Protein AF-A0A0F9CPA5-F1 (afdb_monomer)

pLDDT: mean 78.98, std 17.67, range [36.41, 96.75]

Mean predicted aligned error: 10.66 Å

Radius of gyration: 20.37 Å; Cα contacts (8 Å, |Δi|>4): 149; chains: 1; bounding box: 56×38×56 Å

Foldseek 3Di:
DDPPPPPPPPFQFDLPDPVRHTWDWDDPDPQAIATDADPPPPDGQDPSRRCVRVVSNDPPDDPFQWDADPVGTHGDHPVVNVVVVCVVCPVAQAEDEAEPSDDVVVVVVVVVVQVVPVSYDYDYDYDDPVVVVVCCVVVVPDDD

Organism: NCBI:txid412755

Solvent-accessible surface area (backbone atoms only — not comparable to full-atom values): 9055 Å² total; per-residue (Å²): 136,80,80,80,77,75,72,78,76,76,78,45,58,36,59,92,47,96,79,49,48,73,41,36,77,45,78,74,53,100,61,34,40,38,55,47,72,42,85,84,75,82,53,78,66,50,76,71,54,50,44,47,16,52,62,72,39,38,88,86,58,88,83,68,44,55,44,79,61,98,91,41,80,41,80,46,50,68,69,56,37,54,48,53,53,52,65,69,40,64,94,46,77,39,75,48,79,38,63,59,66,56,59,68,69,57,55,52,52,51,48,55,51,27,71,76,31,91,49,39,41,79,43,78,45,68,77,68,73,62,78,63,62,65,45,51,66,72,70,60,74,71,88,127

Nearest PDB structures (foldseek):
  6rm3-assembly1_LCC  TM=5.538E-01  e=3.183E+00  Vairimorpha necatrix
  5y2v-assembly1_C  TM=2.925E-01  e=3.367E-01  Synechocystis sp. PCC 6803 substr. Kazusa
  5fwx-assembly2_C  TM=4.342E-01  e=3.632E+00  Rattus norvegicus

Structure (mmCIF, N/CA/C/O backbone):
data_AF-A0A0F9CPA5-F1
#
_entry.id   AF-A0A0F9CPA5-F1
#
loop_
_atom_site.group_PDB
_atom_site.id
_atom_site.type_symbol
_atom_site.label_atom_id
_atom_site.label_alt_id
_atom_site.label_comp_id
_atom_site.label_asym_id
_atom_site.label_entity_id
_atom_site.label_seq_id
_atom_site.pdbx_PDB_ins_code
_atom_site.Cartn_x
_atom_site.Cartn_y
_atom_site.Cartn_z
_atom_site.occupancy
_atom_site.B_iso_or_equiv
_atom_site.auth_seq_id
_atom_site.auth_comp_id
_atom_site.auth_asym_id
_atom_site.auth_atom_id
_atom_site.pdbx_PDB_model_num
ATOM 1 N N . MET A 1 1 ? 40.422 -16.829 1.154 1.00 36.62 1 MET A N 1
ATOM 2 C CA . MET A 1 1 ? 39.436 -17.048 0.077 1.00 36.62 1 MET A CA 1
ATOM 3 C C . MET A 1 1 ? 38.086 -16.663 0.637 1.00 36.62 1 MET A C 1
ATOM 5 O O . MET A 1 1 ? 37.533 -17.414 1.426 1.00 36.62 1 MET A O 1
ATOM 9 N N . VAL A 1 2 ? 37.636 -15.444 0.349 1.00 36.41 2 VAL A N 1
ATOM 10 C CA . VAL A 1 2 ? 36.297 -14.990 0.733 1.00 36.41 2 VAL A CA 1
ATOM 11 C C . VAL A 1 2 ? 35.360 -15.528 -0.338 1.00 36.41 2 VAL A C 1
ATOM 13 O O . VAL A 1 2 ? 35.580 -15.272 -1.520 1.00 36.41 2 VAL A O 1
ATOM 16 N N . ALA A 1 3 ? 34.391 -16.348 0.059 1.00 37.22 3 ALA A N 1
ATOM 17 C CA . ALA A 1 3 ? 33.319 -16.750 -0.833 1.00 37.22 3 ALA A CA 1
ATOM 18 C C . ALA A 1 3 ? 32.570 -15.476 -1.241 1.00 37.22 3 ALA A C 1
ATOM 20 O O . ALA A 1 3 ? 31.984 -14.810 -0.388 1.00 37.22 3 ALA A O 1
ATOM 21 N N . ASN A 1 4 ? 32.639 -15.118 -2.525 1.00 39.78 4 ASN A N 1
ATOM 22 C CA . ASN A 1 4 ? 31.730 -14.147 -3.118 1.00 39.78 4 ASN A CA 1
ATOM 23 C C . ASN A 1 4 ? 30.327 -14.736 -2.985 1.00 39.78 4 ASN A C 1
ATOM 25 O O . ASN A 1 4 ? 29.925 -15.576 -3.789 1.00 39.78 4 ASN A O 1
ATOM 29 N N . GLY A 1 5 ? 29.620 -14.345 -1.927 1.00 37.91 5 GLY A N 1
ATOM 30 C CA . GLY A 1 5 ? 28.190 -14.556 -1.820 1.00 37.91 5 GLY A CA 1
ATOM 31 C C . GLY A 1 5 ? 27.551 -13.803 -2.971 1.00 37.91 5 GLY A C 1
ATOM 32 O O . GLY A 1 5 ? 27.389 -12.590 -2.897 1.00 37.91 5 GLY A O 1
ATOM 33 N N . GLN A 1 6 ? 27.259 -14.515 -4.056 1.00 38.66 6 GLN A N 1
ATOM 34 C CA . GLN A 1 6 ? 26.315 -14.051 -5.054 1.00 38.66 6 GLN A CA 1
ATOM 35 C C . GLN A 1 6 ? 24.984 -13.910 -4.322 1.00 38.66 6 GLN A C 1
ATOM 37 O O . GLN A 1 6 ? 24.268 -14.886 -4.114 1.00 38.66 6 GLN A O 1
ATOM 42 N N . THR A 1 7 ? 24.690 -12.701 -3.854 1.00 38.72 7 THR A N 1
ATOM 43 C CA . THR A 1 7 ? 23.316 -12.280 -3.627 1.00 38.72 7 THR A CA 1
ATOM 44 C C . THR A 1 7 ? 22.619 -12.471 -4.959 1.00 38.72 7 THR A C 1
ATOM 46 O O . THR A 1 7 ? 22.903 -11.753 -5.914 1.00 38.72 7 THR A O 1
ATOM 49 N N . THR A 1 8 ? 21.783 -13.499 -5.056 1.00 41.56 8 THR A N 1
ATOM 50 C CA . THR A 1 8 ? 20.774 -13.584 -6.102 1.00 41.56 8 THR A CA 1
ATOM 51 C C . THR A 1 8 ? 19.941 -12.315 -5.984 1.00 41.56 8 THR A C 1
ATOM 53 O O . THR A 1 8 ? 19.119 -12.195 -5.078 1.00 41.56 8 THR A O 1
ATOM 56 N N . GLU A 1 9 ? 20.228 -11.319 -6.825 1.00 55.59 9 GLU A N 1
ATOM 57 C CA . GLU A 1 9 ? 19.372 -10.146 -6.956 1.00 55.59 9 GLU A CA 1
ATOM 58 C C . GLU A 1 9 ? 17.996 -10.672 -7.340 1.00 55.59 9 GLU A C 1
ATOM 60 O O . GLU A 1 9 ? 17.812 -11.279 -8.395 1.00 55.59 9 GLU A O 1
ATOM 65 N N . ALA A 1 10 ? 17.049 -10.556 -6.412 1.00 61.19 10 ALA A N 1
ATOM 66 C CA . ALA A 1 10 ? 15.685 -10.958 -6.669 1.00 61.19 10 ALA A CA 1
ATOM 67 C C . ALA A 1 10 ? 15.163 -10.074 -7.801 1.00 61.19 10 ALA A C 1
ATOM 69 O O . ALA A 1 10 ? 15.038 -8.860 -7.643 1.00 61.19 10 ALA A O 1
ATOM 70 N N . THR A 1 11 ? 14.891 -10.687 -8.948 1.00 72.19 11 THR A N 1
ATOM 71 C CA . THR A 1 11 ? 14.318 -10.010 -10.103 1.00 72.19 11 THR A CA 1
ATOM 72 C C . THR A 1 11 ? 12.995 -9.357 -9.703 1.00 72.19 11 THR A C 1
ATOM 74 O O . THR A 1 11 ? 12.065 -10.047 -9.272 1.00 72.19 11 THR A O 1
ATOM 77 N N . ALA A 1 12 ? 12.907 -8.030 -9.825 1.00 81.44 12 ALA A N 1
ATOM 78 C CA . ALA A 1 12 ? 11.678 -7.306 -9.532 1.00 81.44 12 ALA A CA 1
ATOM 79 C C . ALA A 1 12 ? 10.574 -7.707 -10.524 1.00 81.44 12 ALA A C 1
ATOM 81 O O . ALA A 1 12 ? 10.831 -8.013 -11.690 1.00 81.44 12 ALA A O 1
ATOM 82 N N . ARG A 1 13 ? 9.325 -7.724 -10.051 1.00 83.38 13 ARG A N 1
ATOM 83 C CA . ARG A 1 13 ? 8.155 -8.068 -10.866 1.00 83.38 13 ARG A CA 1
ATOM 84 C C . ARG A 1 13 ? 7.087 -6.991 -10.765 1.00 83.38 13 ARG A C 1
ATOM 86 O O . ARG A 1 13 ? 6.892 -6.396 -9.707 1.00 83.38 13 ARG A O 1
ATOM 93 N N . CYS A 1 14 ? 6.387 -6.753 -11.867 1.00 82.81 14 CYS A N 1
ATOM 94 C CA . CYS A 1 14 ? 5.268 -5.823 -11.934 1.00 82.81 14 CYS A CA 1
ATOM 95 C C . CYS A 1 14 ? 4.038 -6.401 -11.217 1.00 82.81 14 CYS A C 1
ATOM 97 O O . CYS A 1 14 ? 3.601 -7.501 -11.536 1.00 82.81 14 CYS A O 1
ATOM 99 N N . THR A 1 15 ? 3.441 -5.644 -10.295 1.00 83.44 15 THR A N 1
ATOM 100 C CA . THR A 1 15 ? 2.257 -6.064 -9.518 1.00 83.44 15 THR A CA 1
ATOM 101 C C . THR A 1 15 ? 0.942 -5.462 -10.024 1.00 83.44 15 THR A C 1
ATOM 103 O O . THR A 1 15 ? -0.077 -5.570 -9.360 1.00 83.44 15 THR A O 1
ATOM 106 N N . LEU A 1 16 ? 0.922 -4.815 -11.195 1.00 83.06 16 LEU A N 1
ATOM 107 C CA . LEU A 1 16 ? -0.281 -4.128 -11.704 1.00 83.06 16 LEU A CA 1
ATOM 108 C C . LEU A 1 16 ? -1.307 -5.063 -12.363 1.00 83.06 16 LEU A C 1
ATOM 110 O O . LEU A 1 16 ? -2.363 -4.601 -12.798 1.00 83.06 16 LEU A O 1
ATOM 114 N N . CYS A 1 17 ? -0.974 -6.344 -12.538 1.00 78.44 17 CYS A N 1
ATOM 115 C CA . CYS A 1 17 ? -1.884 -7.360 -13.058 1.00 78.44 17 CYS A CA 1
ATOM 116 C C . CYS A 1 17 ? -1.384 -8.782 -12.736 1.00 78.44 17 CYS A C 1
ATOM 118 O O . CYS A 1 17 ? -0.197 -8.954 -12.433 1.00 78.44 17 CYS A O 1
ATOM 120 N N . PRO A 1 18 ? -2.236 -9.811 -12.907 1.00 76.44 18 PRO A N 1
ATOM 121 C CA . PRO A 1 18 ? -1.882 -11.203 -12.620 1.00 76.44 18 PRO A CA 1
ATOM 122 C C . PRO A 1 18 ? -0.761 -11.803 -13.484 1.00 76.44 18 PRO A C 1
ATOM 124 O O . PRO A 1 18 ? -0.296 -12.895 -13.179 1.00 76.44 18 PRO A O 1
ATOM 127 N N . ALA A 1 19 ? -0.314 -11.128 -14.552 1.00 79.50 19 ALA A N 1
ATOM 128 C CA . ALA A 1 19 ? 0.773 -11.619 -15.407 1.00 79.50 19 ALA A CA 1
ATOM 129 C C . ALA A 1 19 ? 2.151 -11.576 -14.720 1.00 79.50 19 ALA A C 1
ATOM 131 O O . ALA A 1 19 ? 3.045 -12.333 -15.086 1.00 79.50 19 ALA A O 1
ATOM 132 N N . VAL A 1 20 ? 2.324 -10.711 -13.711 1.00 80.25 20 VAL A N 1
ATOM 133 C CA . VAL A 1 20 ? 3.540 -10.624 -12.879 1.00 80.25 20 VAL A CA 1
ATOM 134 C C . VAL A 1 20 ? 4.849 -10.495 -13.683 1.00 80.25 20 VAL A C 1
ATOM 136 O O . VAL A 1 20 ? 5.876 -11.069 -13.312 1.00 80.25 20 VAL A O 1
ATOM 139 N N . CYS A 1 21 ? 4.807 -9.752 -14.796 1.00 80.81 21 CYS A N 1
ATOM 140 C CA . CYS A 1 21 ? 5.922 -9.604 -15.735 1.00 80.81 21 CYS A CA 1
ATOM 141 C C . CYS A 1 21 ? 7.210 -9.136 -15.042 1.00 80.81 2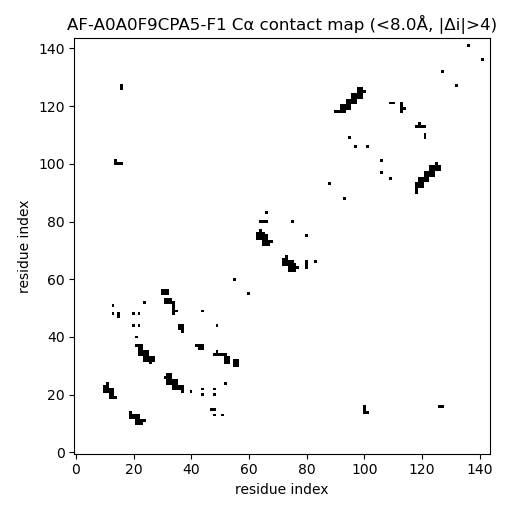1 CYS A C 1
ATOM 143 O O . CYS A 1 21 ? 7.170 -8.356 -14.084 1.00 80.81 21 CYS A O 1
ATOM 145 N N . GLU A 1 22 ? 8.350 -9.575 -15.568 1.00 84.44 22 GLU A N 1
ATOM 146 C CA . GLU A 1 22 ? 9.664 -9.109 -15.134 1.00 84.44 22 GLU A CA 1
ATOM 147 C C . GLU A 1 22 ? 9.816 -7.595 -15.335 1.00 84.44 22 GLU A C 1
ATOM 149 O O . GLU A 1 22 ? 9.331 -7.024 -16.314 1.00 84.44 22 GLU A O 1
ATOM 154 N N . LEU A 1 23 ? 10.477 -6.941 -14.381 1.00 82.56 23 LEU A N 1
ATOM 155 C CA . LEU A 1 23 ? 10.687 -5.503 -14.370 1.00 82.56 23 LEU A CA 1
ATOM 156 C C . LEU A 1 23 ? 12.142 -5.202 -14.006 1.00 82.56 23 LEU A C 1
ATOM 158 O O . LEU A 1 23 ? 12.614 -5.602 -12.942 1.00 82.56 23 LEU A O 1
ATOM 162 N N . ALA A 1 24 ? 12.828 -4.434 -14.848 1.00 85.25 24 ALA A N 1
ATOM 163 C CA . ALA A 1 24 ? 14.087 -3.801 -14.482 1.00 85.25 24 ALA A CA 1
ATOM 164 C C . ALA A 1 24 ? 13.803 -2.362 -14.032 1.00 85.25 24 ALA A C 1
ATOM 166 O O . ALA A 1 24 ? 13.155 -1.596 -14.746 1.00 85.25 24 ALA A O 1
ATOM 167 N N . LEU A 1 25 ? 14.252 -1.999 -12.830 1.00 83.88 25 LEU A N 1
ATOM 168 C CA . LEU A 1 25 ? 14.112 -0.651 -12.284 1.00 83.88 25 LEU A CA 1
ATOM 169 C C . LEU A 1 25 ? 15.485 -0.049 -12.028 1.00 83.88 25 LEU A C 1
ATOM 171 O O . LEU A 1 25 ? 16.272 -0.594 -11.258 1.00 83.88 25 LEU A O 1
ATOM 175 N N . THR A 1 26 ? 15.716 1.127 -12.599 1.00 87.06 26 THR A N 1
ATOM 176 C CA . THR A 1 26 ? 16.947 1.890 -12.400 1.00 87.06 26 THR A CA 1
ATOM 177 C C . THR A 1 26 ? 16.624 3.190 -11.680 1.00 87.06 26 THR A C 1
ATOM 179 O O . THR A 1 26 ? 15.712 3.927 -12.069 1.00 87.06 26 THR A O 1
ATOM 182 N N . ALA A 1 27 ? 17.374 3.486 -10.619 1.00 88.00 27 ALA A N 1
ATOM 183 C CA . ALA A 1 27 ? 17.259 4.754 -9.912 1.00 88.00 27 ALA A CA 1
ATOM 184 C C . ALA A 1 27 ? 17.681 5.915 -10.832 1.00 88.00 27 ALA A C 1
ATOM 186 O O . ALA A 1 27 ? 18.763 5.902 -11.419 1.00 88.00 27 ALA A O 1
ATOM 187 N N . ALA A 1 28 ? 16.829 6.932 -10.935 1.00 85.38 28 ALA A N 1
ATOM 188 C CA . ALA A 1 28 ? 17.054 8.152 -11.715 1.00 85.38 28 ALA A CA 1
ATOM 189 C C . ALA A 1 28 ? 17.188 9.408 -10.827 1.00 85.38 28 ALA A C 1
ATOM 191 O O . ALA A 1 28 ? 17.359 10.518 -11.329 1.00 85.38 28 ALA A O 1
ATOM 192 N N . GLY A 1 29 ? 17.102 9.242 -9.505 1.00 83.75 29 GLY A N 1
ATOM 193 C CA . GLY A 1 29 ? 17.202 10.295 -8.498 1.00 83.75 29 GLY A CA 1
ATOM 194 C C . GLY A 1 29 ? 16.838 9.764 -7.105 1.00 83.75 29 GLY A C 1
ATOM 195 O O . GLY A 1 29 ? 16.585 8.568 -6.975 1.00 83.75 29 GLY A O 1
ATOM 196 N N . PRO A 1 30 ? 16.787 10.627 -6.072 1.00 78.19 30 PRO A N 1
ATOM 197 C CA . PRO A 1 30 ? 16.481 10.213 -4.698 1.00 78.19 30 PRO A CA 1
ATOM 198 C C . PRO A 1 30 ? 15.143 9.475 -4.551 1.00 78.19 30 PRO A C 1
ATOM 200 O O . PRO A 1 30 ? 15.063 8.523 -3.786 1.00 78.19 30 PRO A O 1
ATOM 203 N N . ASP A 1 31 ? 14.140 9.869 -5.341 1.00 79.75 31 ASP A N 1
ATOM 204 C CA . ASP A 1 31 ? 12.787 9.293 -5.330 1.00 79.75 31 ASP A CA 1
ATOM 205 C C . ASP A 1 31 ? 12.254 9.016 -6.745 1.00 79.75 31 ASP A C 1
ATOM 207 O O . ASP A 1 31 ? 11.052 8.877 -6.954 1.00 79.75 31 ASP A O 1
ATOM 211 N N . LEU A 1 32 ? 13.138 8.968 -7.745 1.00 82.38 32 LEU A N 1
ATOM 212 C CA . LEU A 1 32 ? 12.759 8.769 -9.142 1.00 82.38 32 LEU A CA 1
ATOM 213 C C . LEU A 1 32 ? 13.259 7.420 -9.634 1.00 82.38 32 LEU A C 1
ATOM 215 O O . LEU A 1 32 ? 14.432 7.085 -9.469 1.00 82.38 32 LEU A O 1
ATOM 219 N N . TRP A 1 33 ? 12.372 6.689 -10.297 1.00 86.75 33 TRP A N 1
ATOM 220 C CA . TRP A 1 33 ? 12.645 5.366 -10.836 1.00 86.75 33 TRP A CA 1
ATOM 221 C C . TRP A 1 33 ? 12.294 5.332 -12.314 1.00 86.75 33 TRP A C 1
ATOM 223 O O . TRP A 1 33 ? 11.278 5.878 -12.741 1.00 86.75 33 TRP A O 1
ATOM 233 N N . ARG A 1 34 ? 13.136 4.669 -13.101 1.00 85.69 34 ARG A N 1
ATOM 234 C CA . ARG A 1 34 ? 12.883 4.405 -14.512 1.00 85.69 34 ARG A CA 1
ATOM 235 C C . ARG A 1 34 ? 12.710 2.910 -14.710 1.00 85.69 34 ARG A C 1
ATOM 237 O O . ARG A 1 34 ? 13.524 2.132 -14.224 1.00 85.69 34 ARG A O 1
ATOM 244 N N . CYS A 1 35 ? 11.668 2.529 -15.440 1.00 86.50 35 CYS A N 1
ATOM 245 C CA . CYS A 1 35 ? 11.542 1.167 -15.938 1.00 86.50 35 CYS A CA 1
ATOM 246 C C . CYS A 1 35 ? 12.448 0.974 -17.150 1.00 86.50 35 CYS A C 1
ATOM 248 O O . CYS A 1 35 ? 12.449 1.791 -18.072 1.00 86.50 35 CYS A O 1
ATOM 250 N N . GLU A 1 36 ? 13.197 -0.114 -17.146 1.00 81.62 36 GLU A N 1
ATOM 251 C CA . GLU A 1 36 ? 13.972 -0.586 -18.282 1.00 81.62 36 GLU A CA 1
ATOM 252 C C . GLU A 1 36 ? 13.337 -1.863 -18.826 1.00 81.62 36 GLU A C 1
ATOM 254 O O . GLU A 1 36 ? 12.627 -2.587 -18.121 1.00 81.62 36 GLU A O 1
ATOM 259 N N . PHE A 1 37 ? 13.548 -2.107 -20.115 1.00 75.12 37 PHE A N 1
ATOM 260 C CA . PHE A 1 37 ? 13.076 -3.329 -20.746 1.00 75.12 37 PHE A CA 1
ATOM 261 C C . PHE A 1 37 ? 13.888 -4.510 -20.202 1.00 75.12 37 PHE A C 1
ATOM 263 O O . PHE A 1 37 ? 15.117 -4.434 -20.213 1.00 75.12 37 PHE A O 1
ATOM 270 N N . PRO A 1 38 ? 13.241 -5.585 -19.726 1.00 70.88 38 PRO A N 1
ATOM 271 C CA . PRO A 1 38 ? 13.968 -6.752 -19.251 1.00 70.88 38 PRO A CA 1
ATOM 272 C C . PRO A 1 38 ? 14.694 -7.438 -20.418 1.00 70.88 38 PRO A C 1
ATOM 274 O O . PRO A 1 38 ? 14.093 -7.760 -21.442 1.00 70.88 38 PRO A O 1
ATOM 277 N N . GLU A 1 39 ? 16.002 -7.659 -20.272 1.00 66.19 39 GLU A N 1
ATOM 278 C CA . GLU A 1 39 ? 16.856 -8.232 -21.330 1.00 66.19 39 GLU A CA 1
ATOM 279 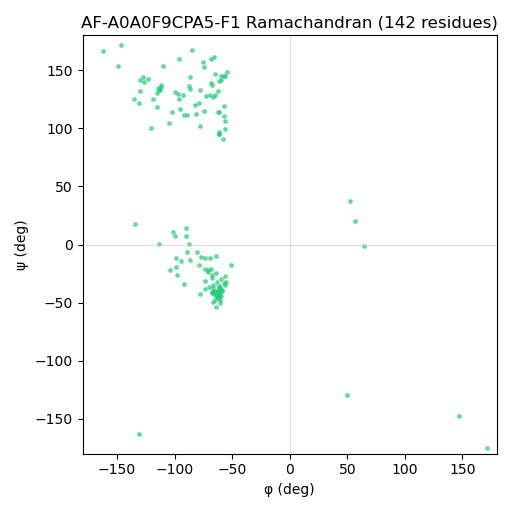C C . GLU A 1 39 ? 16.724 -9.762 -21.451 1.00 66.19 39 GLU A C 1
ATOM 281 O O . GLU A 1 39 ? 17.102 -10.361 -22.457 1.00 66.19 39 GLU A O 1
ATOM 286 N N . THR A 1 40 ? 16.192 -10.407 -20.417 1.00 60.00 40 THR A N 1
ATOM 287 C CA . THR A 1 40 ? 16.292 -11.850 -20.144 1.00 60.00 40 THR A CA 1
ATOM 288 C C . THR A 1 40 ? 15.077 -12.658 -20.591 1.00 60.00 40 THR A C 1
ATOM 290 O O . THR A 1 40 ? 15.219 -13.844 -20.883 1.00 60.00 40 THR A O 1
ATOM 293 N N . ALA A 1 41 ? 13.895 -12.042 -20.673 1.00 59.88 41 ALA A N 1
ATOM 294 C CA . ALA A 1 41 ? 12.646 -12.750 -20.966 1.00 59.88 41 ALA A CA 1
ATOM 295 C C . ALA A 1 41 ? 12.202 -12.658 -22.436 1.00 59.88 41 ALA A C 1
ATOM 297 O O . ALA A 1 41 ? 11.282 -13.364 -22.835 1.00 59.88 41 ALA A O 1
ATOM 298 N N . GLY A 1 42 ? 12.814 -11.788 -23.249 1.00 56.03 42 GLY A N 1
ATOM 299 C CA . GLY A 1 42 ? 12.389 -11.547 -24.638 1.00 56.03 42 GLY A CA 1
ATOM 300 C C . GLY A 1 42 ? 10.991 -10.924 -24.781 1.00 56.03 42 GLY A C 1
ATOM 301 O O . GLY A 1 42 ? 10.563 -10.635 -25.896 1.00 56.03 42 GLY A O 1
ATOM 302 N N . GLU A 1 43 ? 10.295 -10.687 -23.670 1.00 63.41 43 GLU A N 1
ATOM 303 C CA . GLU A 1 43 ? 8.999 -10.027 -23.620 1.00 63.41 43 GLU A CA 1
ATOM 304 C C . GLU A 1 43 ? 9.187 -8.542 -23.299 1.00 63.41 43 GLU A C 1
ATOM 306 O O . GLU A 1 43 ? 9.901 -8.160 -22.370 1.00 63.41 43 GLU A O 1
ATOM 311 N N . GLY A 1 44 ? 8.565 -7.686 -24.109 1.00 67.75 44 GLY A N 1
ATOM 312 C CA . GLY A 1 44 ? 8.560 -6.248 -23.876 1.00 67.75 44 GLY A CA 1
ATOM 313 C C . GLY A 1 44 ? 7.746 -5.876 -22.636 1.00 67.75 44 GLY A C 1
ATOM 314 O O . GLY A 1 44 ? 6.865 -6.606 -22.186 1.00 67.75 44 GLY A O 1
ATOM 315 N N . LEU A 1 45 ? 8.007 -4.689 -22.098 1.00 77.69 45 LEU A N 1
ATOM 316 C CA . LEU A 1 45 ? 7.227 -4.149 -20.995 1.00 77.69 45 LEU A CA 1
ATOM 317 C C . LEU A 1 45 ? 5.907 -3.575 -21.531 1.00 77.69 45 LEU A C 1
ATOM 319 O O . LEU A 1 45 ? 5.915 -2.683 -22.381 1.00 77.69 45 LEU A O 1
ATOM 323 N N . CYS A 1 46 ? 4.766 -4.070 -21.044 1.00 83.88 46 CYS A N 1
ATOM 324 C CA . CYS A 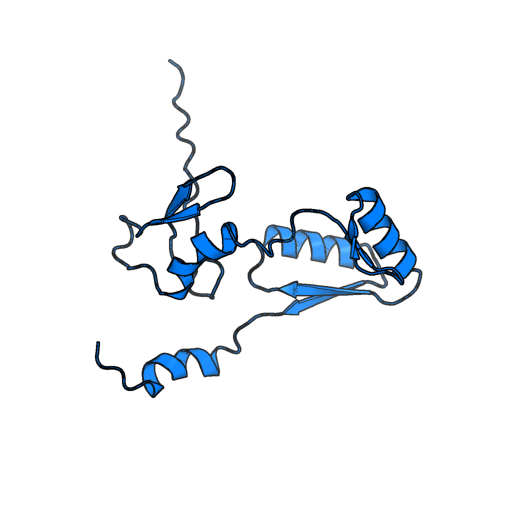1 46 ? 3.466 -3.527 -21.441 1.00 83.88 46 CYS A CA 1
ATOM 325 C C . CYS A 1 46 ? 3.295 -2.075 -20.939 1.00 83.88 46 CYS A C 1
ATOM 327 O O . CYS A 1 46 ? 3.962 -1.678 -19.977 1.00 83.88 46 CYS A O 1
ATOM 329 N N . PRO A 1 47 ? 2.365 -1.278 -21.503 1.00 85.38 47 PRO A N 1
ATOM 330 C CA . PRO A 1 47 ? 2.178 0.117 -21.090 1.00 85.38 47 PRO A CA 1
ATOM 331 C C . PRO A 1 47 ? 1.921 0.306 -19.586 1.00 85.38 47 PRO A C 1
ATOM 333 O O . PRO A 1 47 ? 2.370 1.290 -19.006 1.00 85.38 47 PRO A O 1
ATOM 336 N N . ARG A 1 48 ? 1.253 -0.657 -18.927 1.00 86.19 48 ARG A N 1
ATOM 337 C CA . ARG A 1 48 ? 1.057 -0.632 -17.465 1.00 86.19 48 ARG A CA 1
ATOM 338 C C . ARG A 1 48 ? 2.377 -0.803 -16.727 1.00 86.19 48 ARG A C 1
ATOM 340 O O . ARG A 1 48 ? 2.689 -0.011 -15.848 1.00 86.19 48 ARG A O 1
ATOM 347 N N . GLY A 1 49 ? 3.155 -1.816 -17.104 1.00 86.81 49 GLY A N 1
ATOM 348 C CA . GLY A 1 49 ? 4.468 -2.061 -16.517 1.00 86.81 49 GLY A CA 1
ATOM 349 C C . GLY A 1 49 ? 5.410 -0.870 -16.698 1.00 86.81 49 GLY A C 1
ATOM 350 O O . GLY A 1 49 ? 6.092 -0.494 -15.752 1.00 86.81 49 GLY A O 1
ATOM 351 N N . ALA A 1 50 ? 5.381 -0.218 -17.865 1.00 86.06 50 ALA A N 1
ATOM 352 C CA . ALA A 1 50 ? 6.209 0.952 -18.159 1.00 86.06 50 ALA A CA 1
ATOM 353 C C . ALA A 1 50 ? 5.893 2.153 -17.255 1.00 86.06 50 ALA A C 1
ATOM 355 O O . ALA A 1 50 ? 6.799 2.901 -16.887 1.00 86.06 50 ALA A O 1
ATOM 356 N N . ALA A 1 51 ? 4.634 2.295 -16.833 1.00 87.94 51 ALA A N 1
ATOM 357 C CA . ALA A 1 51 ? 4.207 3.342 -15.911 1.00 87.94 51 ALA A CA 1
ATOM 358 C C . ALA A 1 51 ? 4.663 3.109 -14.455 1.00 87.94 51 ALA A C 1
ATOM 360 O O . ALA A 1 51 ? 4.566 4.02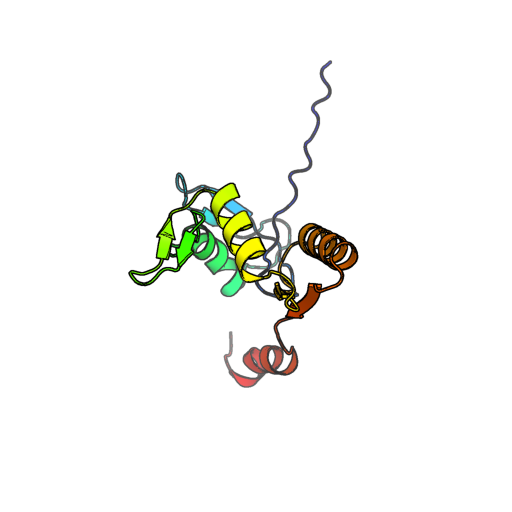3 -13.638 1.00 87.94 51 ALA A O 1
ATOM 361 N N . MET A 1 52 ? 5.181 1.925 -14.098 1.00 87.31 52 MET A N 1
ATOM 362 C CA . MET A 1 52 ? 5.565 1.616 -12.713 1.00 87.31 52 MET A CA 1
ATOM 363 C C . MET A 1 52 ? 6.627 2.583 -12.169 1.00 87.31 52 MET A C 1
ATOM 365 O O . MET A 1 52 ? 6.540 3.012 -11.021 1.00 87.31 52 MET A O 1
ATOM 369 N N . GLY A 1 53 ? 7.601 2.977 -12.993 1.00 84.50 53 GLY A N 1
ATOM 370 C CA . GLY A 1 53 ? 8.635 3.937 -12.594 1.00 84.50 53 GLY A CA 1
ATOM 371 C C . GLY A 1 53 ? 8.043 5.295 -12.206 1.00 84.50 53 GLY A C 1
ATOM 372 O O . GLY A 1 53 ? 8.414 5.869 -11.181 1.00 84.50 53 GLY A O 1
ATOM 373 N N . GLU A 1 54 ? 7.052 5.763 -12.970 1.00 85.75 54 GLU A N 1
ATOM 374 C CA . GLU A 1 54 ? 6.331 7.006 -12.687 1.00 85.75 54 GLU A CA 1
ATOM 375 C C . GLU A 1 54 ? 5.478 6.893 -11.421 1.00 85.75 54 GLU A C 1
ATOM 377 O O . GLU A 1 54 ? 5.489 7.808 -10.600 1.00 85.75 54 GLU A O 1
ATOM 382 N N . LEU A 1 55 ? 4.790 5.764 -11.214 1.00 88.50 55 LEU A N 1
ATOM 383 C CA . LEU A 1 55 ? 3.996 5.516 -10.005 1.00 88.50 55 LEU A CA 1
ATOM 384 C C . LEU A 1 55 ? 4.868 5.507 -8.741 1.00 88.50 55 LEU A C 1
ATOM 386 O O . LEU A 1 55 ? 4.493 6.093 -7.723 1.00 88.50 55 LEU A O 1
ATOM 390 N N . LEU A 1 56 ? 6.057 4.902 -8.812 1.00 86.19 56 LEU A N 1
ATOM 391 C CA . LEU A 1 56 ? 7.027 4.883 -7.713 1.00 86.19 56 LEU A CA 1
ATOM 392 C C . LEU A 1 56 ? 7.616 6.268 -7.414 1.00 86.19 56 LEU A C 1
ATOM 394 O O . LEU A 1 56 ? 8.000 6.524 -6.274 1.00 86.19 56 LEU A O 1
ATOM 398 N N . GLY A 1 57 ? 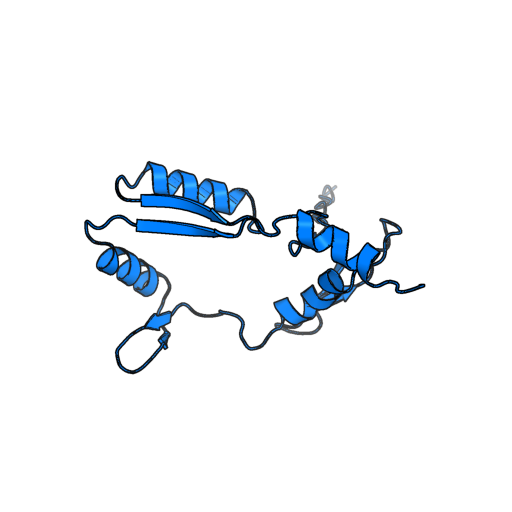7.666 7.166 -8.396 1.00 85.62 57 GLY A N 1
ATOM 399 C CA . GLY A 1 57 ? 8.102 8.556 -8.222 1.00 85.62 57 GLY A CA 1
ATOM 400 C C . GLY A 1 57 ? 6.967 9.574 -8.099 1.00 85.62 57 GLY A C 1
ATOM 401 O O . GLY A 1 57 ? 7.226 10.777 -8.117 1.00 85.62 57 GLY A O 1
ATOM 402 N N . HIS A 1 58 ? 5.710 9.130 -8.015 1.00 89.31 58 HIS A N 1
ATOM 403 C CA . HIS A 1 58 ? 4.572 10.034 -8.119 1.00 89.31 58 HIS A CA 1
ATOM 404 C C . HIS A 1 58 ? 4.479 10.981 -6.914 1.00 89.31 58 HIS A C 1
ATOM 406 O O . HIS A 1 58 ? 4.635 10.576 -5.762 1.00 89.31 58 HIS A O 1
ATOM 412 N N . ARG A 1 59 ? 4.155 12.254 -7.169 1.00 89.19 59 ARG A N 1
ATOM 413 C CA . ARG A 1 59 ? 4.070 13.291 -6.122 1.00 89.19 59 ARG A CA 1
ATOM 414 C C . ARG A 1 59 ? 2.977 13.041 -5.077 1.00 89.19 59 ARG A C 1
ATOM 416 O O . ARG A 1 59 ? 3.093 13.523 -3.959 1.00 89.19 59 ARG A O 1
ATOM 423 N N . ASP A 1 60 ? 1.947 12.277 -5.439 1.00 89.81 60 ASP A N 1
ATOM 424 C CA . ASP A 1 60 ? 0.820 11.957 -4.549 1.00 89.81 60 ASP A CA 1
ATOM 425 C C . ASP A 1 60 ? 1.059 10.668 -3.737 1.00 89.81 60 ASP A C 1
ATOM 427 O O . ASP A 1 60 ? 0.125 10.101 -3.169 1.00 89.81 60 ASP A O 1
ATOM 431 N N . ARG A 1 61 ? 2.303 10.166 -3.680 1.00 88.88 61 ARG A N 1
ATOM 432 C CA . ARG A 1 61 ? 2.651 9.024 -2.827 1.00 88.88 61 ARG A CA 1
ATOM 433 C C . ARG A 1 61 ? 2.414 9.350 -1.354 1.00 88.88 61 ARG A C 1
ATOM 435 O O . ARG A 1 61 ? 2.745 10.425 -0.859 1.00 88.88 61 ARG A O 1
ATOM 442 N N . ILE A 1 62 ? 1.900 8.363 -0.627 1.00 91.00 62 ILE A N 1
ATOM 443 C CA . ILE A 1 62 ? 1.757 8.431 0.826 1.00 91.00 62 ILE A CA 1
ATOM 444 C C . ILE A 1 62 ? 3.135 8.163 1.441 1.00 91.00 62 ILE A C 1
ATOM 446 O O . ILE A 1 62 ? 3.592 7.022 1.474 1.00 91.00 62 ILE A O 1
ATOM 450 N N . LEU A 1 63 ? 3.812 9.224 1.886 1.00 90.25 63 LEU A N 1
ATOM 451 C CA . LEU A 1 63 ? 5.167 9.155 2.456 1.00 90.25 63 LEU A CA 1
ATOM 452 C C . LEU A 1 63 ? 5.191 9.279 3.982 1.00 90.25 63 LEU A C 1
ATOM 454 O O . LEU A 1 63 ? 6.149 8.853 4.623 1.00 90.25 63 LEU A O 1
ATOM 458 N N . THR A 1 64 ? 4.151 9.866 4.572 1.00 92.69 64 THR A N 1
ATOM 459 C CA . THR A 1 64 ? 4.062 10.104 6.013 1.00 92.69 64 THR A CA 1
ATOM 460 C C . THR A 1 64 ? 2.730 9.600 6.563 1.00 92.69 64 THR A C 1
ATOM 462 O O . THR A 1 64 ? 1.696 9.733 5.901 1.00 92.69 64 THR A O 1
ATOM 465 N N . PRO A 1 65 ? 2.718 9.014 7.775 1.00 96.12 65 PRO A N 1
ATOM 466 C CA . PRO A 1 65 ? 1.475 8.725 8.471 1.00 96.12 65 PRO A CA 1
ATOM 467 C C . PRO A 1 65 ? 0.700 10.018 8.719 1.00 96.12 65 PRO A C 1
ATOM 469 O O . PRO A 1 65 ? 1.277 11.077 8.980 1.00 96.12 65 PRO A O 1
ATOM 472 N N . ALA A 1 66 ? -0.623 9.931 8.662 1.00 95.19 66 ALA A N 1
ATOM 473 C CA . ALA A 1 66 ? -1.478 11.082 8.882 1.00 95.19 66 ALA A CA 1
ATOM 474 C C . ALA A 1 66 ? -2.815 10.669 9.504 1.00 95.19 66 ALA A C 1
ATOM 476 O O . ALA A 1 66 ? -3.285 9.544 9.330 1.00 95.19 66 ALA A O 1
ATOM 477 N N . ARG A 1 67 ? -3.437 11.595 10.232 1.00 94.19 67 ARG A N 1
ATOM 478 C CA . ARG A 1 67 ? -4.739 11.439 10.882 1.00 94.19 67 ARG A CA 1
ATOM 479 C C . ARG A 1 67 ? -5.677 12.535 10.393 1.00 94.19 67 ARG A C 1
ATOM 481 O O . ARG A 1 67 ? -5.264 13.674 10.230 1.00 94.19 67 ARG A O 1
ATOM 488 N N . ARG A 1 68 ? -6.954 12.208 10.199 1.00 93.44 68 ARG A N 1
ATOM 489 C CA . ARG A 1 68 ? -7.976 13.201 9.854 1.00 93.44 68 ARG A CA 1
ATOM 490 C C . ARG A 1 68 ? -8.599 13.837 11.100 1.00 93.44 68 ARG A C 1
ATOM 492 O O . ARG A 1 68 ? -8.957 13.119 12.036 1.00 93.44 68 ARG A O 1
ATOM 499 N N . ASP A 1 69 ? -8.776 15.152 11.069 1.00 91.75 69 ASP A N 1
ATOM 500 C CA . ASP A 1 69 ? -9.559 15.940 12.025 1.00 91.75 69 ASP A CA 1
ATOM 501 C C . ASP A 1 69 ? -10.535 16.892 11.300 1.00 91.75 69 ASP A C 1
ATOM 503 O O . ASP A 1 69 ? -10.858 16.683 10.128 1.00 91.75 69 ASP A O 1
ATOM 507 N N . SER A 1 70 ? -11.062 17.899 12.006 1.00 94.19 70 SER A N 1
ATOM 508 C CA . SER A 1 70 ? -11.996 18.886 11.450 1.00 94.19 70 SER A CA 1
ATOM 509 C C . SER A 1 70 ? -11.375 19.836 10.425 1.00 94.19 70 SER A C 1
ATOM 511 O O . SER A 1 70 ? -12.111 20.429 9.641 1.00 94.19 70 SER A O 1
ATOM 513 N N . GLU A 1 71 ? -10.053 20.003 10.433 1.00 94.31 71 GLU A N 1
ATOM 514 C CA . GLU A 1 71 ? -9.328 20.926 9.553 1.00 94.31 71 GLU A CA 1
ATOM 515 C C . GLU A 1 71 ? -8.721 20.211 8.342 1.00 94.31 71 GLU A C 1
ATOM 517 O O . GLU A 1 71 ? -8.440 20.842 7.324 1.00 94.31 71 GLU A O 1
ATOM 522 N N . GLY A 1 72 ? -8.558 18.887 8.408 1.00 94.19 72 GLY A N 1
ATOM 523 C CA . GLY A 1 72 ? -8.110 18.089 7.275 1.00 94.19 72 GLY A CA 1
ATOM 524 C C . GLY A 1 72 ? -7.268 16.892 7.682 1.00 94.19 72 GLY A C 1
ATOM 525 O O . GLY A 1 72 ? -7.513 16.253 8.701 1.00 94.19 72 GLY A O 1
ATOM 526 N N . LEU A 1 73 ? -6.313 16.531 6.823 1.00 94.19 73 LEU A N 1
ATOM 527 C CA . LEU A 1 73 ? -5.359 15.458 7.078 1.00 94.19 73 LEU A CA 1
ATOM 528 C C . LEU A 1 73 ? -4.108 16.056 7.739 1.00 94.19 73 LEU A C 1
ATOM 530 O O . LEU A 1 73 ? -3.366 16.790 7.093 1.00 94.19 73 LEU A O 1
ATOM 534 N N . GLN A 1 74 ? -3.881 15.738 9.009 1.00 95.00 74 GLN A N 1
ATOM 535 C CA . GLN A 1 74 ? -2.739 16.208 9.787 1.00 95.00 74 GLN A CA 1
ATOM 536 C C . GLN A 1 74 ? -1.647 15.134 9.846 1.00 95.00 74 GLN A C 1
ATOM 538 O O . GLN A 1 74 ? -1.955 13.982 10.174 1.00 95.00 74 GLN A O 1
ATOM 543 N N . PRO A 1 75 ? -0.374 15.467 9.572 1.00 95.50 75 PRO A N 1
ATOM 544 C CA . PRO A 1 75 ? 0.737 14.538 9.754 1.00 95.50 75 PRO A CA 1
ATOM 545 C C . PRO A 1 75 ? 0.821 14.011 11.192 1.00 95.50 75 PRO A C 1
ATOM 547 O O . PRO A 1 75 ? 0.549 14.729 12.155 1.00 95.50 75 PRO A O 1
ATOM 550 N N . THR A 1 76 ? 1.230 12.757 11.351 1.00 96.44 76 THR A N 1
ATOM 551 C CA . THR A 1 76 ? 1.480 12.137 12.657 1.00 96.44 76 THR A CA 1
ATOM 552 C C . THR A 1 76 ? 2.628 11.132 12.552 1.00 96.44 76 THR A C 1
ATOM 554 O O . THR A 1 76 ? 3.126 10.852 11.461 1.00 96.44 76 THR A O 1
ATOM 557 N N . ASP A 1 77 ? 3.087 10.601 13.680 1.00 96.75 77 ASP A N 1
ATOM 558 C CA . ASP A 1 77 ? 4.031 9.489 13.682 1.00 96.75 77 ASP A CA 1
ATOM 559 C C . ASP A 1 77 ? 3.289 8.145 13.573 1.00 96.75 77 ASP A C 1
ATOM 561 O O . ASP A 1 77 ? 2.067 8.051 13.706 1.00 96.75 77 ASP A O 1
ATOM 565 N N . MET A 1 78 ? 4.030 7.069 13.304 1.00 95.56 78 MET A N 1
ATOM 566 C CA . MET A 1 78 ? 3.421 5.745 13.136 1.00 95.56 78 MET A CA 1
ATOM 567 C C . MET A 1 78 ? 2.683 5.291 14.407 1.00 95.56 78 MET A C 1
ATOM 569 O O . MET A 1 78 ? 1.600 4.716 14.331 1.00 95.56 78 MET A O 1
ATOM 573 N N . ALA A 1 79 ? 3.240 5.587 15.586 1.00 95.88 79 ALA A N 1
ATOM 574 C CA . ALA A 1 79 ? 2.631 5.230 16.863 1.00 95.88 79 ALA A CA 1
ATOM 575 C C . ALA A 1 79 ? 1.289 5.950 17.085 1.00 95.88 79 ALA A C 1
ATOM 577 O O . ALA A 1 79 ? 0.319 5.328 17.525 1.00 95.88 79 ALA A O 1
ATOM 578 N N . GLY A 1 80 ? 1.219 7.240 16.753 1.00 95.69 80 GLY A N 1
ATOM 579 C CA . GLY A 1 80 ? 0.016 8.058 16.807 1.00 95.69 80 GLY A CA 1
ATOM 580 C C . GLY A 1 80 ? -1.044 7.603 15.811 1.00 95.69 80 GLY A C 1
ATOM 581 O O . GLY A 1 80 ? -2.211 7.484 16.190 1.00 95.69 80 GLY A O 1
ATOM 582 N N . ALA A 1 81 ? -0.651 7.264 14.578 1.00 94.81 81 ALA A N 1
ATOM 583 C CA . ALA A 1 81 ? -1.557 6.693 13.579 1.00 94.81 81 ALA A CA 1
ATOM 584 C C . ALA A 1 81 ? -2.169 5.365 14.058 1.00 94.81 81 ALA A C 1
ATOM 586 O O . ALA A 1 81 ? -3.392 5.217 14.063 1.00 94.81 81 ALA A O 1
ATOM 587 N N . CYS A 1 82 ? -1.341 4.429 14.537 1.00 92.25 82 CYS A N 1
ATOM 588 C CA . CYS A 1 82 ? -1.811 3.150 15.071 1.00 92.25 82 CYS A CA 1
ATOM 589 C C . CYS A 1 82 ? -2.757 3.338 16.262 1.00 92.25 82 CYS A C 1
ATOM 591 O O . CYS A 1 82 ? -3.810 2.706 16.317 1.00 92.25 82 CYS A O 1
ATOM 593 N N . ARG A 1 83 ? -2.426 4.237 17.198 1.00 93.62 83 ARG A N 1
ATOM 594 C CA . ARG A 1 83 ? -3.298 4.533 18.342 1.00 93.62 83 ARG A CA 1
ATOM 595 C C . ARG A 1 83 ? -4.642 5.097 17.896 1.00 93.62 83 ARG A C 1
ATOM 597 O O . ARG A 1 83 ? -5.667 4.631 18.369 1.00 93.62 83 ARG A O 1
ATOM 604 N N . ALA A 1 84 ? -4.648 6.026 16.941 1.00 92.12 84 ALA A N 1
ATOM 605 C CA . ALA A 1 84 ? -5.886 6.585 16.407 1.00 92.12 84 ALA A CA 1
ATOM 606 C C . ALA A 1 84 ? -6.782 5.517 15.751 1.00 92.12 84 ALA A C 1
ATOM 608 O O . ALA A 1 84 ? -8.002 5.583 15.894 1.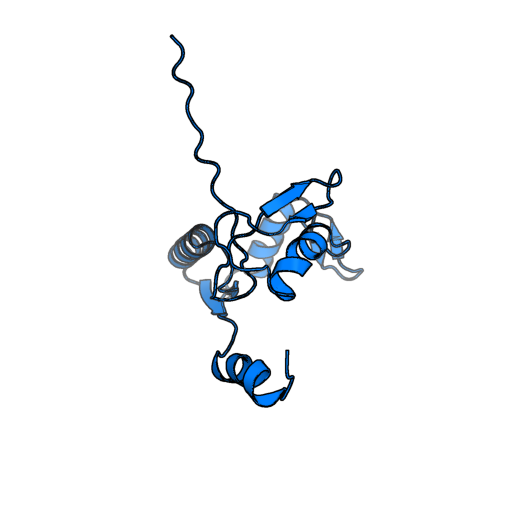00 92.12 84 ALA A O 1
ATOM 609 N N . ILE A 1 85 ? -6.195 4.527 15.067 1.00 90.19 85 ILE A N 1
ATOM 610 C CA . ILE A 1 85 ? -6.931 3.388 14.492 1.00 90.19 85 ILE A CA 1
ATOM 611 C C . ILE A 1 85 ? -7.558 2.533 15.601 1.00 90.19 85 ILE A C 1
ATOM 613 O O . ILE A 1 85 ? -8.747 2.221 15.530 1.00 90.19 85 ILE A O 1
ATOM 617 N N . LEU A 1 86 ? -6.786 2.188 16.637 1.00 89.81 86 LEU A N 1
ATOM 618 C CA . LEU A 1 86 ? -7.262 1.386 17.770 1.00 89.81 86 LEU A CA 1
ATOM 619 C C . LEU A 1 86 ? -8.360 2.108 18.567 1.00 89.81 86 LEU A C 1
ATOM 621 O O . LEU A 1 86 ? -9.396 1.513 18.859 1.00 89.81 86 LEU A O 1
ATOM 625 N N . ASP A 1 87 ? -8.178 3.400 18.849 1.00 91.69 87 ASP A N 1
ATOM 626 C CA . ASP A 1 87 ? -9.164 4.232 19.548 1.00 91.69 87 ASP A CA 1
ATOM 627 C C . ASP A 1 87 ? -10.472 4.342 18.744 1.00 91.69 87 ASP A C 1
ATOM 629 O O . ASP A 1 87 ? -11.569 4.300 19.304 1.00 91.69 87 ASP A O 1
ATOM 633 N N . ALA A 1 88 ? -10.376 4.471 17.414 1.00 89.81 88 ALA A N 1
ATOM 634 C CA . ALA A 1 88 ? -11.542 4.555 16.537 1.00 89.81 88 ALA A CA 1
ATOM 635 C C . ALA A 1 88 ? -12.307 3.224 16.437 1.00 89.81 88 ALA A C 1
ATOM 637 O O . ALA A 1 88 ? -13.548 3.231 16.361 1.00 89.81 88 ALA A O 1
ATOM 638 N N . ALA A 1 89 ? -11.572 2.108 16.439 1.00 90.06 89 ALA A N 1
ATOM 639 C CA . ALA A 1 89 ? -12.125 0.763 16.458 1.00 90.06 89 ALA A CA 1
ATOM 640 C C . ALA A 1 89 ? -12.905 0.507 17.754 1.00 90.06 89 ALA A C 1
ATOM 642 O O . ALA A 1 89 ? -14.089 0.173 17.688 1.00 90.06 89 ALA A O 1
ATOM 643 N N . GLY A 1 90 ? -12.288 0.733 18.921 1.00 88.00 90 GLY A N 1
ATOM 644 C CA . GLY A 1 90 ? -12.887 0.390 20.214 1.00 88.00 90 GLY A CA 1
ATOM 645 C C . GLY A 1 90 ? -13.404 -1.055 20.217 1.00 88.00 90 GLY A C 1
ATOM 646 O O . GLY A 1 90 ? -12.707 -1.963 19.773 1.00 88.00 90 GLY A O 1
ATOM 647 N N . ASP A 1 91 ? -14.659 -1.250 20.628 1.00 88.12 91 ASP A N 1
ATOM 648 C CA . ASP A 1 91 ? -15.325 -2.566 20.623 1.00 88.12 91 ASP A CA 1
ATOM 649 C C . ASP A 1 91 ? -16.079 -2.882 19.315 1.00 88.12 91 ASP A C 1
ATOM 651 O O . ASP A 1 91 ? -16.839 -3.852 19.235 1.00 88.12 91 ASP A O 1
ATOM 655 N N . LYS A 1 92 ? -15.940 -2.045 18.281 1.00 91.12 92 LYS A N 1
ATOM 656 C CA . LYS A 1 92 ? -16.659 -2.223 17.014 1.00 91.12 92 LYS A CA 1
ATOM 657 C C . LYS A 1 92 ? -16.033 -3.346 16.196 1.00 91.12 92 LYS A C 1
ATOM 659 O O . LYS A 1 92 ? -14.844 -3.633 16.295 1.00 91.12 92 LYS A O 1
ATOM 664 N N . ARG A 1 93 ? -16.833 -3.913 15.290 1.00 90.38 93 ARG A N 1
ATOM 665 C CA . ARG A 1 93 ? -16.308 -4.744 14.205 1.00 90.38 93 ARG A CA 1
ATOM 666 C C . ARG A 1 93 ? -15.393 -3.908 13.313 1.00 90.38 93 ARG A C 1
ATOM 668 O O . ARG A 1 93 ? -15.785 -2.827 12.872 1.00 90.38 93 ARG A O 1
ATOM 675 N N . VAL A 1 94 ? -14.216 -4.442 13.013 1.00 90.94 94 VAL A N 1
ATOM 676 C CA . VAL A 1 94 ? -13.230 -3.842 12.112 1.00 90.94 94 VAL A CA 1
ATOM 677 C C . VAL A 1 94 ? -13.124 -4.706 10.866 1.00 90.94 94 VAL A C 1
ATOM 679 O O . VAL A 1 94 ? -13.063 -5.929 10.956 1.00 90.94 94 VAL A O 1
ATOM 682 N N . VAL A 1 95 ? -13.109 -4.079 9.694 1.00 91.56 95 VAL A N 1
ATOM 683 C CA . VAL A 1 95 ? -12.877 -4.777 8.427 1.00 91.56 95 VAL A CA 1
ATOM 684 C C . VAL A 1 95 ? -11.569 -4.272 7.841 1.00 91.56 95 VAL A C 1
ATOM 686 O O . VAL A 1 95 ? -11.440 -3.088 7.536 1.00 91.56 95 VAL A O 1
ATOM 689 N N . PHE A 1 96 ? -10.608 -5.176 7.691 1.00 90.06 96 PHE A N 1
ATOM 690 C CA . PHE A 1 96 ? -9.366 -4.934 6.976 1.00 90.06 96 PHE A CA 1
ATOM 691 C C . PHE A 1 96 ? -9.583 -5.290 5.510 1.00 90.06 96 PHE A C 1
ATOM 693 O O . PHE A 1 96 ? -9.783 -6.456 5.175 1.00 90.06 96 PHE A O 1
ATOM 700 N N . LEU A 1 97 ? -9.571 -4.275 4.650 1.00 91.44 97 LEU A N 1
ATOM 701 C CA . LEU A 1 97 ? -9.629 -4.434 3.201 1.00 91.44 97 LEU A CA 1
ATOM 702 C C . LEU A 1 97 ? -8.200 -4.409 2.662 1.00 91.44 97 LEU A C 1
ATOM 704 O O . LEU A 1 97 ? -7.519 -3.395 2.807 1.00 91.44 97 LEU A O 1
ATOM 708 N N . LEU A 1 98 ? -7.750 -5.513 2.067 1.00 90.06 98 LEU A N 1
ATOM 709 C CA . LEU A 1 98 ? -6.449 -5.587 1.404 1.00 90.06 98 LEU A CA 1
ATOM 710 C C . LEU A 1 98 ? -6.615 -5.795 -0.093 1.00 90.06 98 LEU A C 1
ATOM 712 O O . LEU A 1 98 ? -7.370 -6.664 -0.516 1.00 90.06 98 LEU A O 1
ATOM 716 N N . ASP A 1 99 ? -5.861 -5.030 -0.871 1.00 87.00 99 ASP A N 1
ATOM 717 C CA . ASP A 1 99 ? -5.710 -5.246 -2.306 1.00 87.00 99 ASP A CA 1
ATOM 718 C C . ASP A 1 99 ? -4.954 -6.561 -2.567 1.00 87.00 99 ASP A C 1
ATOM 720 O O . ASP A 1 99 ? -3.978 -6.874 -1.884 1.00 87.00 99 ASP A O 1
ATOM 724 N N . GLY A 1 100 ? -5.406 -7.347 -3.541 1.00 82.19 100 GLY A N 1
ATOM 725 C CA . GLY A 1 100 ? -4.826 -8.642 -3.895 1.00 82.19 100 GLY A CA 1
ATOM 726 C C . GLY A 1 100 ? -3.441 -8.556 -4.538 1.00 82.19 100 GLY A C 1
ATOM 727 O O . GLY A 1 100 ? -2.768 -9.577 -4.646 1.00 82.19 100 GLY A O 1
ATOM 728 N N . ASN A 1 101 ? -2.995 -7.361 -4.933 1.00 81.50 101 ASN A N 1
ATOM 729 C CA . ASN A 1 101 ? -1.679 -7.124 -5.522 1.00 81.50 101 ASN A CA 1
ATOM 730 C C . ASN A 1 101 ? -0.582 -6.859 -4.475 1.00 81.50 101 ASN A C 1
ATOM 732 O O . ASN A 1 101 ? 0.571 -6.614 -4.843 1.00 81.50 101 ASN A O 1
ATOM 736 N N . VAL A 1 102 ? -0.907 -6.883 -3.175 1.00 85.56 102 VAL A N 1
ATOM 737 C CA . VAL A 1 102 ? 0.106 -6.780 -2.114 1.00 85.56 102 VAL A CA 1
ATOM 738 C C . VAL A 1 102 ? 0.893 -8.093 -1.965 1.00 85.56 102 VAL A C 1
ATOM 740 O O . VAL A 1 102 ? 0.361 -9.168 -2.248 1.00 85.56 102 VAL A O 1
ATOM 743 N N . PRO A 1 103 ? 2.153 -8.049 -1.488 1.00 86.19 103 PRO A N 1
ATOM 744 C CA . PRO A 1 103 ? 2.939 -9.256 -1.241 1.00 86.19 103 PRO A CA 1
ATOM 745 C C . PRO A 1 103 ? 2.243 -10.242 -0.293 1.00 86.19 103 PRO A C 1
ATOM 747 O O . PRO A 1 103 ? 1.598 -9.839 0.681 1.00 86.19 103 PRO A O 1
ATOM 750 N N . LEU A 1 104 ? 2.427 -11.543 -0.538 1.00 86.88 104 LEU A N 1
ATOM 751 C CA . LEU A 1 104 ? 1.795 -12.615 0.239 1.00 86.88 104 LEU A CA 1
ATOM 752 C C . LEU A 1 104 ? 2.138 -12.524 1.733 1.00 86.88 104 LEU A C 1
ATOM 754 O O . LEU A 1 104 ? 1.306 -12.831 2.583 1.00 86.88 104 LEU A O 1
ATOM 758 N N . GLU A 1 105 ? 3.337 -12.056 2.065 1.00 90.88 105 GLU A N 1
ATOM 759 C CA . GLU A 1 105 ? 3.792 -11.848 3.436 1.00 90.88 105 GLU A CA 1
ATOM 760 C C . GLU A 1 105 ? 2.928 -10.814 4.172 1.00 90.88 105 GLU A C 1
ATOM 762 O O . GLU A 1 105 ? 2.649 -10.977 5.360 1.00 90.88 105 GLU A O 1
ATOM 767 N N . GLN A 1 106 ? 2.453 -9.777 3.472 1.00 90.19 106 GLN A N 1
ATOM 768 C CA . GLN A 1 106 ? 1.558 -8.771 4.049 1.00 90.19 106 GLN A CA 1
ATOM 769 C C . GLN A 1 106 ? 0.145 -9.329 4.245 1.00 90.19 106 GLN A C 1
ATOM 771 O O . GLN A 1 106 ? -0.473 -9.079 5.282 1.00 90.19 106 GLN A O 1
ATOM 776 N N . ILE A 1 107 ? -0.337 -10.143 3.299 1.00 91.19 107 ILE A N 1
ATOM 777 C CA . ILE A 1 107 ? -1.614 -10.862 3.432 1.00 91.19 107 ILE A CA 1
ATOM 778 C C . ILE A 1 107 ? -1.568 -11.792 4.650 1.00 91.19 107 ILE A C 1
ATOM 780 O O . ILE A 1 107 ? -2.474 -11.772 5.484 1.00 91.19 107 ILE A O 1
ATOM 784 N N . ALA A 1 108 ? -0.491 -12.569 4.792 1.00 93.06 108 ALA A N 1
ATOM 785 C CA . ALA A 1 108 ? -0.294 -13.483 5.912 1.00 93.06 108 ALA A CA 1
ATOM 786 C C . ALA A 1 108 ? -0.222 -12.743 7.258 1.00 93.06 108 ALA A C 1
ATOM 788 O O . ALA A 1 108 ? -0.842 -13.176 8.231 1.00 93.06 108 ALA A O 1
ATOM 789 N N . ALA A 1 109 ? 0.478 -11.606 7.312 1.00 93.00 109 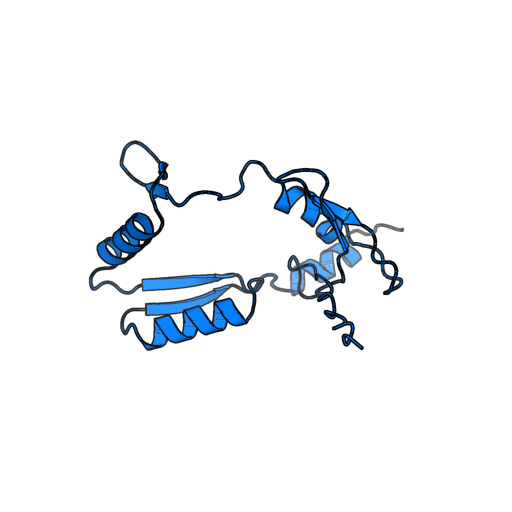ALA A N 1
ATOM 790 C CA . ALA A 1 109 ? 0.550 -10.779 8.514 1.00 93.00 109 ALA A CA 1
ATOM 791 C C . ALA A 1 109 ? -0.830 -10.242 8.929 1.00 93.00 109 ALA A C 1
ATOM 793 O O . ALA A 1 109 ? -1.205 -10.338 10.098 1.00 93.00 109 ALA A O 1
ATOM 794 N N . ALA A 1 110 ? -1.618 -9.735 7.977 1.00 92.12 110 ALA A N 1
ATOM 795 C CA . ALA A 1 110 ? -2.964 -9.243 8.259 1.00 92.12 110 ALA A CA 1
ATOM 796 C C . ALA A 1 110 ? -3.926 -10.360 8.683 1.00 92.12 110 ALA A C 1
ATOM 798 O O . ALA A 1 110 ? -4.747 -10.153 9.578 1.00 92.12 110 ALA A O 1
ATOM 799 N N . ALA A 1 111 ? -3.807 -11.550 8.087 1.00 93.06 111 ALA A N 1
ATOM 800 C CA . ALA A 1 111 ? -4.583 -12.719 8.489 1.00 93.06 111 ALA A CA 1
ATOM 801 C C . ALA A 1 111 ? -4.278 -13.121 9.940 1.00 93.06 111 ALA A C 1
ATOM 803 O O . ALA A 1 111 ? -5.206 -13.304 10.725 1.00 93.06 111 ALA A O 1
ATOM 804 N N . ALA A 1 112 ? -2.997 -13.172 10.319 1.00 94.25 112 ALA A N 1
ATOM 805 C CA . ALA A 1 112 ? -2.585 -13.466 11.691 1.00 94.25 112 ALA A CA 1
ATOM 806 C C . ALA A 1 112 ? -3.102 -12.419 12.695 1.00 94.25 112 ALA A C 1
ATOM 808 O O . ALA A 1 112 ? -3.512 -12.765 13.801 1.00 94.25 112 ALA A O 1
ATOM 809 N N . TRP A 1 113 ? -3.127 -11.138 12.316 1.00 90.38 113 TRP A N 1
ATOM 810 C CA . TRP A 1 113 ? -3.711 -10.090 13.157 1.00 90.38 113 TRP A CA 1
ATOM 811 C C . TRP A 1 113 ? -5.223 -10.221 13.311 1.00 90.38 113 TRP A C 1
ATOM 813 O O . TRP A 1 113 ? -5.732 -10.026 14.412 1.00 90.38 113 TRP A O 1
ATOM 823 N N . CYS A 1 114 ? -5.941 -10.562 12.239 1.00 92.44 114 CYS A N 1
ATOM 824 C CA . CYS A 1 114 ? -7.386 -10.757 12.311 1.00 92.44 114 CYS A CA 1
ATOM 825 C C . CYS A 1 114 ? -7.758 -11.981 13.160 1.00 92.44 114 CYS A C 1
ATOM 827 O O . CYS A 1 114 ? -8.747 -11.929 13.878 1.00 92.44 114 CYS A O 1
ATOM 829 N N . ASP A 1 115 ? -6.951 -13.045 13.134 1.00 93.06 115 ASP A N 1
ATOM 830 C CA . ASP A 1 115 ? -7.140 -14.216 14.002 1.00 93.06 115 ASP A CA 1
ATOM 831 C C . ASP A 1 115 ? -6.973 -13.862 15.492 1.00 93.06 115 ASP A C 1
ATOM 833 O O . ASP A 1 115 ? -7.757 -14.280 16.343 1.00 93.06 115 ASP A O 1
ATOM 837 N N . ALA A 1 116 ? -5.997 -13.004 15.808 1.00 91.44 116 ALA A N 1
ATOM 838 C CA . ALA A 1 116 ? -5.744 -12.536 17.170 1.00 91.44 116 ALA A CA 1
ATOM 839 C C . ALA A 1 116 ? -6.733 -11.459 17.667 1.00 91.44 116 ALA A C 1
ATOM 841 O O . ALA A 1 116 ? -6.730 -11.137 18.858 1.00 91.44 116 ALA A O 1
ATOM 842 N N . TRP A 1 117 ? -7.568 -10.890 16.789 1.00 90.00 117 TRP A N 1
ATOM 843 C CA . TRP A 1 117 ? -8.509 -9.817 17.115 1.00 90.00 117 TRP A CA 1
ATOM 844 C C . TRP A 1 117 ? -9.956 -10.252 16.815 1.00 90.00 117 TRP A C 1
ATOM 846 O O . TRP A 1 117 ? -10.408 -10.134 15.680 1.00 90.00 117 TRP A O 1
ATOM 856 N N . PRO A 1 118 ? -10.746 -10.667 17.828 1.00 88.19 118 PRO A N 1
ATOM 857 C CA . PRO A 1 118 ? -12.074 -11.263 17.621 1.00 88.19 118 PRO A CA 1
ATOM 858 C C . PRO A 1 118 ? -13.083 -10.416 16.830 1.00 88.19 118 PRO A C 1
ATOM 860 O O . PRO A 1 118 ? -14.005 -10.955 16.222 1.00 88.19 118 PRO A O 1
ATOM 863 N N . GLN A 1 119 ? -12.955 -9.088 16.867 1.00 90.50 119 GLN A N 1
ATOM 864 C CA . GLN A 1 119 ? -13.827 -8.160 16.147 1.00 90.50 119 GLN A CA 1
ATOM 865 C C . GLN A 1 119 ? -13.328 -7.838 14.729 1.00 90.50 119 GLN A C 1
ATOM 867 O O . GLN A 1 119 ? -14.029 -7.144 13.988 1.00 90.50 119 GLN A O 1
ATOM 872 N N . ALA A 1 120 ? -12.138 -8.300 14.345 1.00 92.62 120 ALA A N 1
ATOM 873 C CA . ALA A 1 120 ? -11.549 -8.045 13.043 1.00 92.62 120 ALA A CA 1
ATOM 874 C C . ALA A 1 120 ? -11.997 -9.078 12.003 1.00 92.62 120 ALA A C 1
ATOM 876 O O . ALA A 1 120 ? -12.146 -10.267 12.273 1.00 92.62 120 ALA A O 1
ATOM 877 N N . GLN A 1 121 ? -12.176 -8.617 10.771 1.00 93.56 121 GLN A N 1
ATOM 878 C CA . GLN A 1 121 ? -12.373 -9.467 9.610 1.00 93.56 121 GLN A CA 1
ATOM 879 C C . GLN A 1 121 ? -11.423 -9.029 8.504 1.00 93.56 121 GLN A C 1
ATOM 881 O O . GLN A 1 121 ? -11.381 -7.849 8.156 1.00 93.56 121 GLN A O 1
ATOM 886 N N . LEU A 1 122 ? -10.734 -9.994 7.902 1.00 93.06 122 LEU A N 1
ATOM 887 C CA . LEU A 1 122 ? -9.980 -9.776 6.677 1.00 93.06 122 LEU A CA 1
ATOM 888 C C . LEU A 1 122 ? -10.885 -9.951 5.453 1.00 93.06 122 LEU A C 1
ATOM 890 O O . LEU A 1 122 ? -11.625 -10.930 5.345 1.00 93.06 122 LEU A O 1
ATOM 894 N N . CYS A 1 123 ? -10.798 -9.015 4.516 1.00 93.00 123 CYS A N 1
ATOM 895 C CA . CYS A 1 123 ? -11.423 -9.089 3.207 1.00 93.00 123 CYS A CA 1
ATOM 896 C C . CYS A 1 123 ? -10.376 -8.742 2.142 1.00 93.00 123 CYS A C 1
ATOM 898 O O . CYS A 1 123 ? -9.767 -7.674 2.178 1.00 93.00 123 CYS A O 1
ATOM 900 N N . LEU A 1 124 ? -10.149 -9.679 1.221 1.00 89.19 124 LEU A N 1
ATOM 901 C CA . LEU A 1 124 ? -9.243 -9.496 0.092 1.00 89.19 124 LEU A CA 1
ATOM 902 C C . LEU A 1 124 ? -10.035 -8.978 -1.108 1.00 89.19 124 LEU A C 1
ATOM 904 O O . LEU A 1 124 ? -11.057 -9.557 -1.475 1.00 89.19 124 LEU A O 1
ATOM 908 N N . VAL A 1 125 ? -9.550 -7.896 -1.703 1.00 85.31 125 VAL A N 1
ATOM 909 C CA . VAL A 1 125 ? -10.092 -7.266 -2.904 1.00 85.31 125 VAL A CA 1
ATOM 910 C C . VAL A 1 125 ? -9.169 -7.631 -4.057 1.00 85.31 125 VAL A C 1
ATOM 912 O O . VAL A 1 125 ? -8.063 -7.114 -4.151 1.00 85.31 125 VAL A O 1
ATOM 915 N N . ILE A 1 126 ? -9.596 -8.559 -4.905 1.00 74.44 126 ILE A N 1
ATOM 916 C CA . ILE A 1 126 ? -8.811 -9.026 -6.050 1.00 74.44 126 ILE A CA 1
ATOM 917 C C . ILE A 1 126 ? -9.384 -8.354 -7.300 1.00 74.44 126 ILE A C 1
ATOM 919 O O . ILE A 1 126 ? -10.530 -8.613 -7.656 1.00 74.44 126 ILE A O 1
ATOM 923 N N . GLU A 1 127 ? -8.595 -7.492 -7.941 1.00 67.56 127 GLU A N 1
ATOM 924 C CA . GLU A 1 127 ? -8.894 -6.904 -9.252 1.00 67.56 127 GLU A CA 1
ATOM 925 C C . GLU A 1 127 ? -7.904 -7.464 -10.294 1.00 67.56 127 GLU A C 1
ATOM 927 O O . GLU A 1 127 ? -6.708 -7.552 -9.996 1.00 67.56 127 GLU A O 1
ATOM 932 N N . PRO A 1 128 ? -8.357 -7.826 -11.509 1.00 59.59 128 PRO A N 1
ATOM 933 C CA . PRO A 1 128 ? -9.665 -7.524 -12.075 1.00 59.59 128 PRO A CA 1
ATOM 934 C C . PRO A 1 128 ? -10.669 -8.668 -11.899 1.00 59.59 128 PRO A C 1
ATOM 936 O O . PRO A 1 128 ? -10.311 -9.840 -11.801 1.00 59.59 128 PRO A O 1
ATOM 939 N N . ALA A 1 129 ? -11.956 -8.344 -12.002 1.00 53.50 129 ALA A N 1
ATOM 940 C CA . ALA A 1 129 ? -12.887 -9.271 -12.636 1.00 53.50 129 ALA A CA 1
ATOM 941 C C . ALA A 1 129 ? -12.377 -9.543 -14.071 1.00 53.50 129 ALA A C 1
ATOM 943 O O . ALA A 1 129 ? -12.659 -8.776 -14.992 1.00 53.50 129 ALA A O 1
ATOM 944 N N . ASP A 1 130 ? -11.549 -10.579 -14.243 1.00 49.03 130 ASP A N 1
ATOM 945 C CA . ASP A 1 130 ? -10.774 -10.884 -15.461 1.00 49.03 130 ASP A CA 1
ATOM 946 C C . ASP A 1 130 ? -11.597 -10.913 -16.768 1.00 49.03 130 ASP A C 1
ATOM 948 O O . ASP A 1 130 ? -11.039 -10.754 -17.856 1.00 49.03 130 ASP A O 1
ATOM 952 N N . GLU A 1 131 ? -12.926 -11.033 -16.698 1.00 48.81 131 GLU A N 1
ATOM 953 C CA . GLU A 1 131 ? -13.806 -11.026 -17.872 1.00 48.81 131 GLU A CA 1
ATOM 954 C C . GLU A 1 131 ? -13.728 -9.743 -18.718 1.00 48.81 131 GLU A C 1
ATOM 956 O O . GLU A 1 131 ? -13.913 -9.814 -19.932 1.00 48.81 131 GLU A O 1
ATOM 961 N N . GLN A 1 132 ? -13.430 -8.574 -18.138 1.00 48.28 132 GLN A N 1
ATOM 962 C CA . GLN A 1 132 ? -13.461 -7.308 -18.893 1.00 48.28 132 GLN A CA 1
ATOM 963 C C . GLN A 1 132 ? -12.108 -6.882 -19.474 1.00 48.28 132 GLN A C 1
ATOM 965 O O . GLN A 1 132 ? -12.055 -6.009 -20.341 1.00 48.28 132 GLN A O 1
ATOM 970 N N . LEU A 1 133 ? -11.008 -7.492 -19.031 1.00 45.53 133 LEU A N 1
ATOM 971 C CA . LEU A 1 133 ? -9.663 -7.078 -19.433 1.00 45.53 133 LEU A CA 1
ATOM 972 C C . LEU A 1 133 ? -9.152 -7.838 -20.661 1.00 45.53 133 LEU A C 1
ATOM 974 O O . LEU A 1 133 ? -8.519 -7.233 -21.526 1.00 45.53 133 LEU A O 1
ATOM 978 N N . LEU A 1 134 ? -9.524 -9.113 -20.803 1.00 45.38 134 LEU A N 1
ATOM 979 C CA . LEU A 1 134 ? -9.293 -9.891 -22.026 1.00 45.38 134 LEU A CA 1
ATOM 980 C C . LEU A 1 134 ? -10.120 -9.374 -23.215 1.00 45.38 134 LEU A C 1
ATOM 982 O O . LEU A 1 134 ? -9.663 -9.429 -24.354 1.00 45.38 134 LEU A O 1
ATOM 986 N N . GLN A 1 135 ? -11.286 -8.773 -22.956 1.00 46.06 135 GLN A N 1
ATOM 987 C CA . GLN A 1 135 ? -12.095 -8.151 -24.006 1.00 46.06 135 GLN A CA 1
ATOM 988 C C . GLN A 1 135 ? -11.510 -6.830 -24.513 1.00 46.06 135 GLN A C 1
ATOM 990 O O . GLN A 1 135 ? -11.824 -6.437 -25.625 1.00 46.06 135 GLN A O 1
ATOM 995 N N . GLY A 1 136 ? -10.648 -6.137 -23.764 1.00 45.62 136 GLY A N 1
ATOM 996 C CA . GLY A 1 136 ? -10.100 -4.847 -24.199 1.00 45.62 136 GLY A CA 1
ATOM 997 C C . GLY A 1 136 ? -9.192 -4.960 -25.424 1.00 45.62 136 GLY A C 1
ATOM 998 O O . GLY A 1 136 ? -9.269 -4.130 -26.326 1.00 45.62 136 GLY A O 1
ATOM 999 N N . THR A 1 137 ? -8.364 -6.002 -25.491 1.00 47.25 137 THR A N 1
ATOM 1000 C CA . THR A 1 137 ? -7.431 -6.195 -26.609 1.00 47.25 137 THR A CA 1
ATOM 1001 C C . THR A 1 137 ? -8.155 -6.746 -27.836 1.00 47.25 137 THR A C 1
ATOM 1003 O O . THR A 1 137 ? -7.974 -6.219 -28.930 1.00 47.25 137 THR A O 1
ATOM 1006 N N . GLU A 1 138 ? -9.061 -7.714 -27.652 1.00 49.69 138 GLU A N 1
ATOM 1007 C CA . GLU A 1 138 ? -9.858 -8.294 -28.745 1.00 49.69 138 GLU A CA 1
ATOM 1008 C C . GLU A 1 138 ? -10.967 -7.349 -29.252 1.00 49.69 138 GLU A C 1
ATOM 1010 O O . GLU A 1 138 ? -11.270 -7.347 -30.443 1.00 49.69 138 GLU A O 1
ATOM 1015 N N . ALA A 1 139 ? -11.541 -6.492 -28.397 1.00 45.88 139 ALA A N 1
ATOM 1016 C CA . ALA A 1 139 ? -12.562 -5.514 -28.795 1.00 45.88 139 ALA A CA 1
ATOM 1017 C C . ALA A 1 139 ? -11.987 -4.189 -29.314 1.00 45.88 139 ALA A C 1
ATOM 1019 O O . ALA A 1 139 ? -12.732 -3.400 -29.897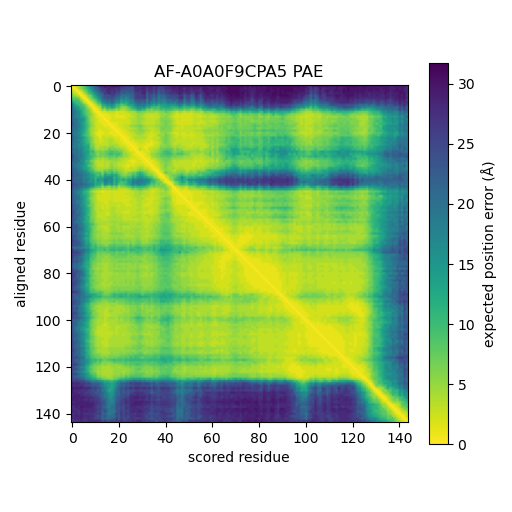 1.00 45.88 139 ALA A O 1
ATOM 1020 N N . SER A 1 140 ? -10.690 -3.916 -29.118 1.00 50.97 140 SER A N 1
ATOM 1021 C CA . SER A 1 140 ? -10.085 -2.663 -29.594 1.00 50.97 140 SER A CA 1
ATOM 1022 C C . SER A 1 140 ? -9.944 -2.590 -31.115 1.00 50.97 140 SER A C 1
ATOM 1024 O O . SER A 1 140 ? -9.844 -1.487 -31.649 1.00 50.97 140 SER A O 1
ATOM 1026 N N . GLY A 1 141 ? -9.930 -3.734 -31.814 1.00 45.91 141 GLY A N 1
ATOM 1027 C CA . GLY A 1 141 ? -9.735 -3.785 -33.267 1.00 45.91 141 GLY A CA 1
ATOM 1028 C C . GLY A 1 141 ? -8.439 -3.115 -33.741 1.00 45.91 141 GLY A C 1
ATOM 1029 O O . GLY A 1 141 ? -8.359 -2.693 -34.891 1.00 45.91 141 GLY A O 1
ATOM 1030 N N . ALA A 1 142 ? -7.459 -2.947 -32.851 1.00 45.50 142 ALA A N 1
ATOM 1031 C CA . ALA A 1 142 ? -6.193 -2.322 -33.179 1.00 45.50 142 ALA A CA 1
ATOM 1032 C C . ALA A 1 142 ? -5.278 -3.351 -33.855 1.00 45.50 142 ALA A C 1
ATOM 1034 O O . ALA A 1 142 ? -4.831 -4.304 -33.219 1.00 45.50 142 ALA A O 1
ATOM 1035 N N . ASP A 1 143 ? -5.008 -3.142 -35.142 1.00 41.00 143 ASP A N 1
ATOM 1036 C CA . ASP A 1 143 ? -3.94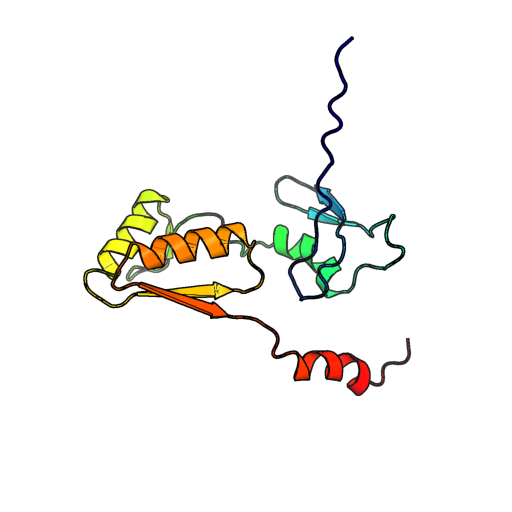0 -3.833 -35.859 1.00 41.00 143 ASP A CA 1
ATOM 1037 C C . ASP A 1 143 ? -2.595 -3.232 -35.413 1.00 41.00 143 ASP A C 1
ATOM 1039 O O . ASP A 1 143 ? -2.337 -2.047 -35.655 1.00 41.00 143 ASP A O 1
ATOM 1043 N N . TYR A 1 144 ? -1.758 -4.028 -34.743 1.00 50.28 144 TYR A N 1
ATOM 1044 C CA . TYR A 1 144 ? -0.362 -3.692 -34.428 1.00 50.28 144 TYR A CA 1
ATOM 1045 C C . TYR A 1 144 ? 0.588 -4.472 -35.337 1.00 50.28 144 TYR A C 1
ATOM 1047 O O . TYR A 1 144 ? 0.381 -5.700 -35.477 1.00 50.28 144 TYR A O 1
#

Secondary structure (DSSP, 8-state):
------------B--SSTT--B-EEEE-SSS-EEEE--SSSSPPPPHHHHTHHHHHT-TT---S-EEE-SSSEEE--HHHHHHHHHHHHTTS-EEEEEETTS-HHHHHHHHHHHHH-TTEEEEEE----GGGTHHHHHHS----

Sequence (144 aa):
MVANGQTTEATARCTLCPAVCELALTAAGPDLWRCEFPETAGEGLCPRGAAMGELLGHRDRILTPARRDSEGLQPTDMAGACRAILDAAGDKRVVFLLDGNVPLEQIAAAAAWCDAWPQAQLCLVIEPADEQLLQGTEASGADY